Protein AF-A0A1I7GVS9-F1 (afdb_monomer_lite)

Organism: NCBI:txid315405

pLDDT: mean 91.95, std 7.07, range [64.19, 97.69]

Structure (mmCIF, N/CA/C/O backbone):
data_AF-A0A1I7GVS9-F1
#
_entry.id   AF-A0A1I7GVS9-F1
#
loop_
_atom_site.group_PDB
_atom_site.id
_atom_site.type_symbol
_atom_site.label_atom_id
_atom_site.label_alt_id
_atom_site.label_comp_id
_atom_site.label_asym_id
_atom_site.label_entity_id
_atom_site.label_seq_id
_atom_site.pdbx_PDB_ins_code
_atom_site.Cartn_x
_atom_site.Cartn_y
_atom_site.Cartn_z
_atom_site.occupancy
_atom_site.B_iso_or_equiv
_atom_site.auth_seq_id
_atom_site.auth_comp_id
_atom_site.auth_asym_id
_atom_site.auth_atom_id
_atom_site.pdbx_PDB_model_num
ATOM 1 N N . MET A 1 1 ? 14.794 0.191 -10.676 1.00 68.44 1 MET A N 1
ATOM 2 C CA . MET A 1 1 ? 13.375 0.506 -10.382 1.00 68.44 1 MET A CA 1
ATOM 3 C C . MET A 1 1 ? 13.205 2.014 -10.330 1.00 68.44 1 MET A C 1
ATOM 5 O O . MET A 1 1 ? 14.098 2.677 -9.823 1.00 68.44 1 MET A O 1
ATOM 9 N N . SER A 1 2 ? 12.103 2.553 -10.862 1.00 80.00 2 SER A N 1
ATOM 10 C CA . SER A 1 2 ? 11.823 3.994 -10.771 1.00 80.00 2 SER A CA 1
ATOM 11 C C . SER A 1 2 ? 11.690 4.416 -9.297 1.00 80.00 2 SER A C 1
ATOM 13 O O . SER A 1 2 ? 11.027 3.691 -8.547 1.00 80.00 2 SER A O 1
ATOM 15 N N . PRO A 1 3 ? 12.255 5.565 -8.871 1.00 85.00 3 PRO A N 1
ATOM 16 C CA . PRO A 1 3 ? 12.080 6.096 -7.513 1.00 85.00 3 PRO A CA 1
ATOM 17 C C . PRO A 1 3 ? 10.608 6.171 -7.079 1.00 85.00 3 PRO A C 1
ATOM 19 O O . PRO A 1 3 ? 10.280 5.943 -5.918 1.00 85.00 3 PRO A O 1
ATOM 22 N N . LEU A 1 4 ? 9.708 6.395 -8.040 1.00 87.00 4 LEU A N 1
ATOM 23 C CA . LEU A 1 4 ? 8.264 6.456 -7.829 1.00 87.00 4 LEU A CA 1
ATOM 24 C C . LEU A 1 4 ? 7.656 5.102 -7.412 1.00 87.00 4 LEU A C 1
ATOM 26 O O . LEU A 1 4 ? 6.716 5.066 -6.627 1.00 87.00 4 LEU A O 1
ATOM 30 N N . ILE A 1 5 ? 8.213 3.979 -7.879 1.00 88.75 5 ILE A N 1
ATOM 31 C CA . ILE A 1 5 ? 7.765 2.630 -7.482 1.00 88.75 5 ILE A CA 1
ATOM 32 C C . ILE A 1 5 ? 8.130 2.374 -6.022 1.00 88.75 5 ILE A C 1
ATOM 34 O O . ILE A 1 5 ? 7.291 1.923 -5.250 1.00 88.75 5 ILE A O 1
ATOM 38 N N . ILE A 1 6 ? 9.366 2.703 -5.639 1.00 90.31 6 ILE A N 1
ATOM 39 C CA . ILE A 1 6 ? 9.847 2.554 -4.260 1.00 90.31 6 ILE A CA 1
ATOM 40 C C . ILE A 1 6 ? 8.988 3.401 -3.315 1.00 90.31 6 ILE A C 1
ATOM 42 O O . ILE A 1 6 ? 8.577 2.921 -2.263 1.00 90.31 6 ILE A O 1
ATOM 46 N N . PHE A 1 7 ? 8.651 4.628 -3.722 1.00 92.75 7 PHE A N 1
ATOM 47 C CA . PHE A 1 7 ? 7.752 5.496 -2.968 1.00 92.75 7 PHE A CA 1
ATOM 48 C C . PHE A 1 7 ? 6.362 4.867 -2.788 1.00 92.75 7 PHE A C 1
ATOM 50 O O . PHE A 1 7 ? 5.899 4.736 -1.659 1.00 92.75 7 PHE A O 1
ATOM 57 N N . ASN A 1 8 ? 5.733 4.385 -3.864 1.00 94.44 8 ASN A N 1
ATOM 58 C CA . ASN A 1 8 ? 4.418 3.741 -3.781 1.00 94.44 8 ASN A CA 1
ATOM 59 C C . ASN A 1 8 ? 4.429 2.469 -2.917 1.00 94.44 8 ASN A C 1
ATOM 61 O O . ASN A 1 8 ? 3.477 2.236 -2.178 1.00 94.44 8 ASN A O 1
ATOM 65 N N . ILE A 1 9 ? 5.504 1.670 -2.942 1.00 94.31 9 ILE A N 1
ATOM 66 C CA . ILE A 1 9 ? 5.649 0.499 -2.056 1.00 94.31 9 ILE A CA 1
ATOM 67 C C . ILE A 1 9 ? 5.712 0.940 -0.590 1.00 94.31 9 ILE A C 1
ATOM 69 O O . ILE A 1 9 ? 4.977 0.406 0.242 1.00 94.31 9 ILE A O 1
ATOM 73 N N . SER A 1 10 ? 6.546 1.934 -0.271 1.00 95.88 10 SER A N 1
ATOM 74 C CA . SER A 1 10 ? 6.665 2.465 1.091 1.00 95.88 10 SER A CA 1
ATOM 75 C C . SER A 1 10 ? 5.330 3.010 1.603 1.00 95.88 10 SER A C 1
ATOM 77 O O . SER A 1 10 ? 4.911 2.687 2.714 1.00 95.88 10 SER A O 1
ATOM 79 N N . PHE A 1 11 ? 4.613 3.780 0.780 1.00 95.50 11 PHE A N 1
ATOM 80 C CA . PHE A 1 11 ? 3.291 4.299 1.134 1.00 95.50 11 PHE A CA 1
ATOM 81 C C . PHE A 1 11 ? 2.255 3.184 1.279 1.00 95.50 11 PHE A C 1
ATOM 83 O O . PHE A 1 11 ? 1.481 3.207 2.234 1.00 95.50 11 PHE A O 1
ATOM 90 N N . ALA A 1 12 ? 2.264 2.177 0.402 1.00 96.88 12 ALA A N 1
ATOM 91 C CA . ALA A 1 12 ? 1.391 1.016 0.536 1.00 96.88 12 ALA A CA 1
ATOM 92 C C . ALA A 1 12 ? 1.625 0.289 1.872 1.00 96.88 12 ALA A C 1
ATOM 94 O O . ALA A 1 12 ? 0.658 -0.011 2.568 1.00 96.88 12 ALA A O 1
ATOM 95 N N . MET A 1 13 ? 2.879 0.074 2.288 1.00 97.00 13 MET A N 1
ATOM 96 C CA . MET A 1 13 ? 3.18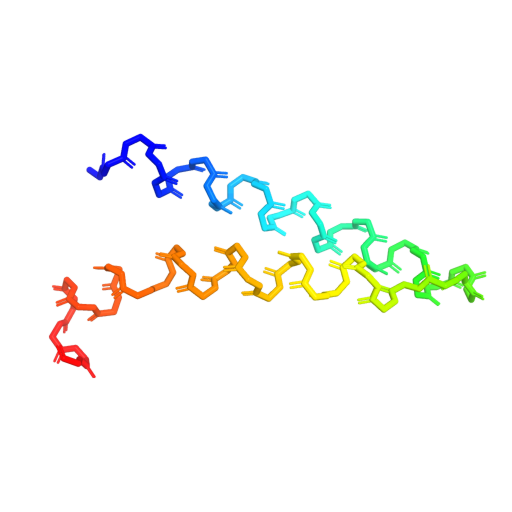1 -0.538 3.591 1.00 97.00 13 MET A CA 1
ATOM 97 C C . MET A 1 13 ? 2.647 0.296 4.764 1.00 97.00 13 MET A C 1
ATOM 99 O O . MET A 1 13 ? 2.023 -0.247 5.678 1.00 97.00 13 MET A O 1
ATOM 103 N N . VAL A 1 14 ? 2.841 1.616 4.726 1.00 97.69 14 VAL A N 1
ATOM 104 C CA . VAL A 1 14 ? 2.363 2.528 5.777 1.00 97.69 14 VAL A CA 1
ATOM 105 C C . VAL A 1 14 ? 0.832 2.562 5.835 1.00 97.69 14 VAL A C 1
ATOM 107 O O . VAL A 1 14 ? 0.253 2.443 6.918 1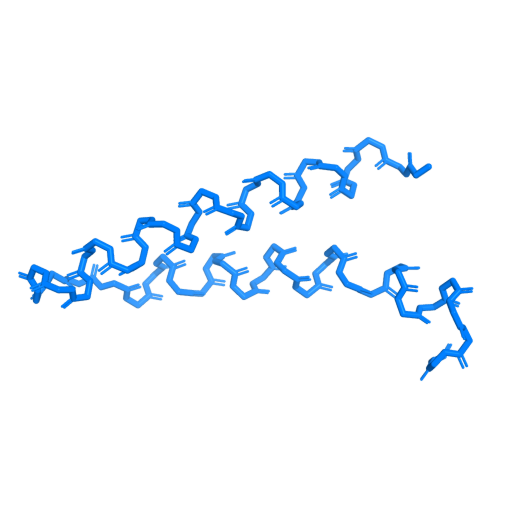.00 97.69 14 VAL A O 1
ATOM 110 N N . PHE A 1 15 ? 0.154 2.678 4.689 1.00 97.56 15 PHE A N 1
ATOM 111 C CA . PHE A 1 15 ? -1.309 2.656 4.634 1.00 97.56 15 PHE A CA 1
ATOM 112 C C . PHE A 1 15 ? -1.879 1.304 5.050 1.00 97.56 15 PHE A C 1
ATOM 114 O O . PHE A 1 15 ? -2.886 1.278 5.751 1.00 97.56 15 PHE A O 1
ATOM 121 N N . TYR A 1 16 ? -1.225 0.194 4.708 1.00 96.81 16 TYR A N 1
ATOM 122 C CA . TYR A 1 16 ? -1.624 -1.124 5.191 1.00 96.81 16 TYR A CA 1
ATOM 123 C C . TYR A 1 16 ? -1.561 -1.204 6.721 1.00 96.81 16 TYR A C 1
ATOM 125 O O . TYR A 1 16 ? -2.547 -1.571 7.359 1.00 96.81 16 TYR A O 1
ATOM 133 N N . ALA A 1 17 ? -0.448 -0.782 7.329 1.00 97.06 17 ALA A N 1
ATOM 134 C CA . ALA A 1 17 ? -0.312 -0.767 8.784 1.00 97.06 17 ALA A CA 1
ATOM 135 C C . ALA A 1 17 ? -1.382 0.119 9.449 1.00 97.06 17 ALA A C 1
ATOM 137 O O . ALA A 1 17 ? -2.039 -0.302 10.404 1.00 97.06 17 ALA A O 1
ATOM 138 N N . MET A 1 18 ? -1.620 1.318 8.908 1.00 97.12 18 MET A N 1
ATOM 139 C CA . MET A 1 18 ? -2.682 2.203 9.394 1.00 97.12 18 MET A CA 1
ATOM 140 C C . MET A 1 18 ? -4.075 1.589 9.238 1.00 97.12 18 MET A C 1
ATOM 142 O O . MET A 1 18 ? -4.897 1.714 10.146 1.00 97.12 18 MET A O 1
ATOM 146 N N . PHE A 1 19 ? -4.350 0.924 8.114 1.00 96.81 19 PHE A N 1
ATOM 147 C CA . PHE A 1 19 ? -5.620 0.251 7.873 1.00 96.81 19 PHE A CA 1
ATOM 148 C C . PHE A 1 19 ? -5.859 -0.830 8.926 1.00 96.81 19 PHE A C 1
ATOM 150 O O . PHE A 1 19 ? -6.913 -0.825 9.558 1.00 96.81 19 PHE A O 1
ATOM 157 N N . VAL A 1 20 ? -4.867 -1.693 9.168 1.00 96.88 20 VAL A N 1
ATOM 158 C CA . VAL A 1 20 ? -4.943 -2.767 10.167 1.00 96.88 20 VAL A CA 1
ATOM 159 C C . VAL A 1 20 ? -5.230 -2.194 11.556 1.00 96.88 20 VAL A C 1
ATOM 161 O O . VAL A 1 20 ? -6.169 -2.634 12.218 1.00 96.88 20 VAL A O 1
ATOM 164 N N . ILE A 1 21 ? -4.483 -1.173 11.983 1.00 97.44 21 ILE A N 1
ATOM 165 C CA . ILE A 1 21 ? -4.678 -0.543 13.298 1.00 97.44 21 ILE A CA 1
ATOM 166 C C . ILE A 1 21 ? -6.098 0.024 13.429 1.00 97.44 21 ILE A C 1
ATOM 168 O O . ILE A 1 21 ? -6.785 -0.263 14.411 1.00 97.44 21 ILE A O 1
ATOM 172 N N . ARG A 1 22 ? -6.558 0.797 12.438 1.00 96.62 22 ARG A N 1
ATOM 173 C CA . ARG A 1 22 ? -7.900 1.405 12.451 1.00 96.62 22 ARG A CA 1
ATOM 174 C C . ARG A 1 22 ? -9.007 0.360 12.412 1.00 96.62 22 ARG A C 1
ATOM 176 O O . ARG A 1 22 ? -10.004 0.504 13.113 1.00 96.62 22 ARG A O 1
ATOM 183 N N . TYR A 1 23 ? -8.815 -0.704 11.636 1.00 95.62 23 TYR A N 1
ATOM 184 C CA . TYR A 1 23 ? -9.755 -1.815 11.540 1.00 95.62 23 TYR A CA 1
ATOM 185 C C . TYR A 1 23 ? -9.969 -2.475 12.909 1.00 95.62 23 TYR A C 1
ATOM 187 O O . TYR A 1 23 ? -11.109 -2.621 13.349 1.00 95.62 23 TYR A O 1
ATOM 195 N N . TYR A 1 24 ? -8.886 -2.775 13.635 1.00 96.19 24 TYR A N 1
ATOM 196 C CA . TYR A 1 24 ? -8.972 -3.339 14.987 1.00 96.19 24 TYR A CA 1
ATOM 197 C C . TYR A 1 24 ? -9.549 -2.360 16.016 1.00 96.19 24 TYR A C 1
ATOM 199 O O . TYR A 1 24 ? -10.245 -2.780 16.940 1.00 96.19 24 TYR A O 1
ATOM 207 N N . ARG A 1 25 ? -9.317 -1.055 15.844 1.00 96.75 25 ARG A N 1
ATOM 208 C CA . ARG A 1 25 ? -9.915 -0.001 16.681 1.00 96.75 25 ARG A CA 1
ATOM 209 C C . ARG A 1 25 ? -11.372 0.318 16.332 1.00 96.75 25 ARG A C 1
ATOM 211 O O . ARG A 1 25 ? -11.973 1.146 17.007 1.00 96.75 25 ARG A O 1
ATOM 218 N N . LYS A 1 26 ? -11.948 -0.337 15.314 1.00 94.25 26 LYS A N 1
ATOM 219 C CA . LYS A 1 26 ? -13.283 -0.039 14.761 1.00 94.25 26 LYS A CA 1
ATOM 220 C C . LYS A 1 26 ? -13.433 1.428 14.325 1.00 94.25 26 LYS A C 1
ATOM 222 O O . LYS A 1 26 ? -14.524 1.991 14.360 1.00 94.25 26 LYS A O 1
ATOM 227 N N . GLU A 1 27 ? -12.331 2.043 13.908 1.00 95.69 27 GLU A N 1
ATOM 228 C CA . GLU A 1 27 ? -12.298 3.402 13.377 1.00 95.69 27 GLU A CA 1
ATOM 229 C C . GLU A 1 27 ? -12.594 3.393 11.869 1.00 95.69 27 GLU A C 1
ATOM 231 O O . GLU A 1 27 ? -12.306 2.407 11.181 1.00 95.69 27 GLU A O 1
ATOM 236 N N . PRO A 1 28 ? -13.106 4.502 11.304 1.00 93.38 28 PRO A N 1
ATOM 237 C CA . PRO A 1 28 ? -13.259 4.640 9.862 1.00 93.38 28 PRO A CA 1
ATOM 238 C C . PRO A 1 28 ? -11.923 4.424 9.131 1.00 93.38 28 PRO A C 1
ATOM 240 O O . PRO A 1 28 ? -10.982 5.223 9.227 1.00 93.38 28 PRO A O 1
ATOM 243 N N . SER A 1 29 ? -11.846 3.324 8.382 1.00 94.44 29 SER A N 1
ATOM 244 C CA . SER A 1 29 ? -10.629 2.863 7.702 1.00 94.44 29 SER A CA 1
ATOM 245 C C . SER A 1 29 ? -10.757 2.818 6.176 1.00 94.44 29 SER A C 1
ATOM 247 O O . SER A 1 29 ? -9.760 2.598 5.493 1.00 94.44 29 SER A O 1
ATOM 249 N N . GLY A 1 30 ? -11.947 3.095 5.625 1.00 94.19 30 GLY A N 1
ATOM 250 C CA . GLY A 1 30 ? -12.224 3.006 4.186 1.00 94.19 30 GLY A CA 1
ATOM 251 C C . GLY A 1 30 ? -11.297 3.868 3.324 1.00 94.19 30 GLY A C 1
ATOM 252 O O . GLY A 1 30 ? -10.741 3.379 2.349 1.00 94.19 30 GLY A O 1
ATOM 253 N N . LEU A 1 31 ? -11.044 5.121 3.717 1.00 95.31 31 LEU A N 1
ATOM 254 C CA . LEU A 1 31 ? -10.119 5.999 2.987 1.00 95.31 31 LEU A CA 1
ATOM 255 C C . LEU A 1 31 ? -8.687 5.447 2.988 1.00 95.31 31 LEU A C 1
ATOM 257 O O . LEU A 1 31 ? -8.015 5.459 1.961 1.00 95.31 31 LEU A O 1
ATOM 261 N N . VAL A 1 32 ? -8.230 4.922 4.127 1.00 95.81 32 VAL A N 1
ATOM 262 C CA . VAL A 1 32 ? -6.887 4.341 4.261 1.00 95.81 32 VAL A CA 1
ATOM 263 C C . VAL A 1 32 ? -6.757 3.081 3.405 1.00 95.81 32 VAL A C 1
ATOM 265 O O . VAL A 1 32 ? -5.732 2.887 2.757 1.00 95.81 32 VAL A O 1
ATOM 268 N N . LEU A 1 33 ? -7.816 2.269 3.341 1.00 96.00 33 LEU A N 1
ATOM 269 C CA . LEU A 1 33 ? -7.880 1.100 2.470 1.00 96.00 33 LEU A CA 1
ATOM 270 C C . LEU A 1 33 ? -7.789 1.491 0.990 1.00 96.00 33 LEU A C 1
ATOM 272 O O . LEU A 1 33 ? -7.016 0.888 0.251 1.00 96.00 33 LEU A O 1
ATOM 276 N N . ILE A 1 34 ? -8.528 2.517 0.560 1.00 97.50 34 ILE A N 1
ATOM 277 C CA . ILE A 1 34 ? -8.481 3.007 -0.828 1.00 97.50 34 ILE A CA 1
ATOM 278 C C . ILE A 1 34 ? -7.069 3.493 -1.177 1.00 97.50 34 ILE A C 1
ATOM 280 O O . ILE A 1 34 ? -6.533 3.116 -2.219 1.00 97.50 34 ILE A O 1
ATOM 284 N N . LEU A 1 35 ? -6.441 4.278 -0.296 1.00 97.00 35 LEU A N 1
ATOM 285 C CA . LEU A 1 35 ? -5.070 4.753 -0.500 1.00 97.00 35 LEU A CA 1
ATOM 286 C C . LEU A 1 35 ? -4.065 3.599 -0.563 1.00 97.00 35 LEU A C 1
ATOM 288 O O . LEU A 1 35 ? -3.185 3.612 -1.424 1.00 97.00 35 LEU A O 1
ATOM 292 N N . PHE A 1 36 ? -4.210 2.589 0.297 1.00 97.38 36 PHE A N 1
ATOM 293 C CA . PHE A 1 36 ? -3.403 1.372 0.231 1.00 97.38 36 PHE A CA 1
ATOM 294 C C . PHE A 1 36 ? -3.534 0.692 -1.135 1.00 97.38 36 PHE A C 1
ATOM 296 O O . PHE A 1 36 ? -2.518 0.459 -1.790 1.00 97.38 36 PHE A O 1
ATOM 303 N N . VAL A 1 37 ? -4.765 0.427 -1.585 1.00 97.00 37 VAL A N 1
ATOM 304 C CA . VAL A 1 37 ? -5.025 -0.257 -2.859 1.00 97.00 37 VAL A CA 1
ATOM 305 C C . VAL A 1 37 ? -4.445 0.537 -4.027 1.00 97.00 37 VAL A C 1
ATOM 307 O O . VAL A 1 37 ? -3.721 -0.036 -4.834 1.00 97.00 37 VAL A O 1
ATOM 310 N N . MET A 1 38 ? -4.667 1.853 -4.089 1.00 96.81 38 MET A N 1
ATOM 311 C CA . MET A 1 38 ? -4.111 2.697 -5.154 1.00 96.81 38 MET A CA 1
ATOM 312 C C . MET A 1 38 ? -2.580 2.613 -5.223 1.00 96.81 38 MET A C 1
ATOM 314 O O . MET A 1 38 ? -2.022 2.367 -6.293 1.00 96.81 38 MET A O 1
ATOM 318 N N . ASN A 1 39 ? -1.895 2.766 -4.087 1.00 96.19 39 ASN A N 1
ATOM 319 C CA . ASN A 1 39 ? -0.432 2.707 -4.038 1.00 96.19 39 ASN A CA 1
ATOM 320 C C . ASN A 1 39 ? 0.091 1.306 -4.393 1.00 96.19 39 ASN A C 1
ATOM 322 O O . ASN A 1 39 ? 1.041 1.175 -5.169 1.00 96.19 39 ASN A O 1
ATOM 326 N N . ALA A 1 40 ? -0.561 0.257 -3.885 1.00 95.38 40 ALA A N 1
ATOM 327 C CA . ALA A 1 40 ? -0.205 -1.126 -4.176 1.00 95.38 40 ALA A CA 1
ATOM 328 C C . ALA A 1 40 ? -0.380 -1.456 -5.666 1.00 95.38 40 ALA A C 1
ATOM 330 O O . ALA A 1 40 ? 0.525 -2.027 -6.269 1.00 95.38 40 ALA A O 1
ATOM 331 N N . THR A 1 41 ? -1.489 -1.054 -6.291 1.00 94.19 41 THR A N 1
ATOM 332 C CA . THR A 1 41 ? -1.741 -1.297 -7.719 1.00 94.19 41 THR A CA 1
ATOM 333 C C . THR A 1 41 ? -0.717 -0.590 -8.604 1.00 94.19 41 THR A C 1
ATOM 335 O O . THR A 1 41 ? -0.162 -1.214 -9.510 1.00 94.19 41 THR A O 1
ATOM 338 N N . VAL A 1 42 ? -0.410 0.683 -8.329 1.00 92.69 42 VAL A N 1
ATOM 339 C CA . VAL A 1 42 ? 0.588 1.437 -9.109 1.00 92.69 42 VAL A CA 1
ATOM 340 C C . VAL A 1 42 ? 1.986 0.835 -8.953 1.00 92.69 42 VAL A C 1
ATOM 342 O O . VAL A 1 42 ? 2.748 0.806 -9.918 1.00 92.69 42 VAL A O 1
ATOM 345 N N . ALA A 1 43 ? 2.330 0.328 -7.767 1.00 92.56 43 ALA A N 1
ATOM 346 C CA . ALA A 1 43 ? 3.597 -0.362 -7.540 1.00 92.56 43 ALA A CA 1
ATOM 347 C C . ALA A 1 43 ? 3.656 -1.737 -8.226 1.00 92.56 43 ALA A C 1
ATOM 349 O O . ALA A 1 43 ? 4.686 -2.088 -8.803 1.00 92.56 43 ALA A O 1
ATOM 350 N N . LEU A 1 44 ? 2.565 -2.504 -8.184 1.00 91.31 44 LEU A N 1
ATOM 351 C CA . LEU A 1 44 ? 2.495 -3.857 -8.737 1.00 91.31 44 LEU A CA 1
ATOM 352 C C . LEU A 1 44 ? 2.474 -3.868 -10.263 1.00 91.31 44 LEU A C 1
ATOM 354 O O . LEU A 1 44 ? 3.086 -4.750 -10.851 1.00 91.31 44 LEU A O 1
ATOM 358 N N . TYR A 1 45 ? 1.839 -2.895 -10.915 1.00 89.75 45 T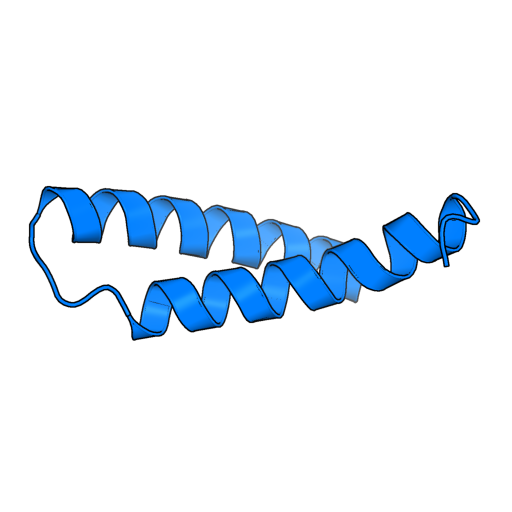YR A N 1
ATOM 359 C CA . TYR A 1 45 ? 1.748 -2.852 -12.377 1.00 89.75 45 TYR A CA 1
ATOM 360 C C . TYR A 1 45 ? 3.106 -2.985 -13.105 1.00 89.75 45 TYR A C 1
ATOM 362 O O . TYR A 1 45 ? 3.266 -3.907 -13.908 1.00 89.75 45 TYR A O 1
ATOM 370 N N . PRO A 1 46 ? 4.128 -2.150 -12.827 1.00 86.69 46 PRO A N 1
ATOM 371 C CA . PRO A 1 46 ? 5.434 -2.287 -13.466 1.00 86.69 4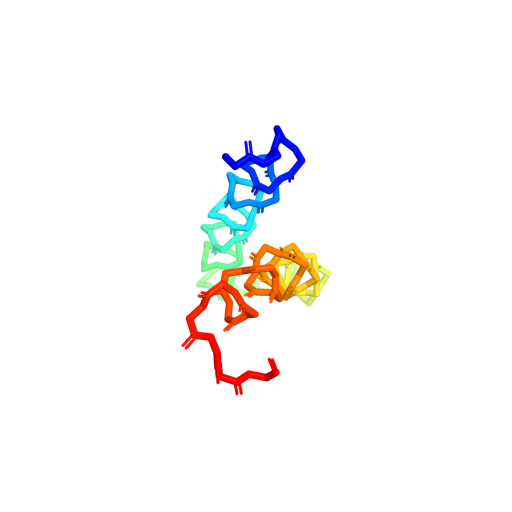6 PRO A CA 1
ATOM 372 C C . PRO A 1 46 ? 6.177 -3.558 -13.037 1.00 86.69 46 PRO A C 1
ATOM 374 O O . PRO A 1 46 ? 6.979 -4.064 -13.816 1.00 86.69 46 PRO A O 1
ATOM 377 N N . ILE A 1 47 ? 5.924 -4.078 -11.830 1.00 85.25 47 ILE A N 1
ATOM 378 C CA . ILE A 1 47 ? 6.518 -5.335 -11.351 1.00 85.25 47 IL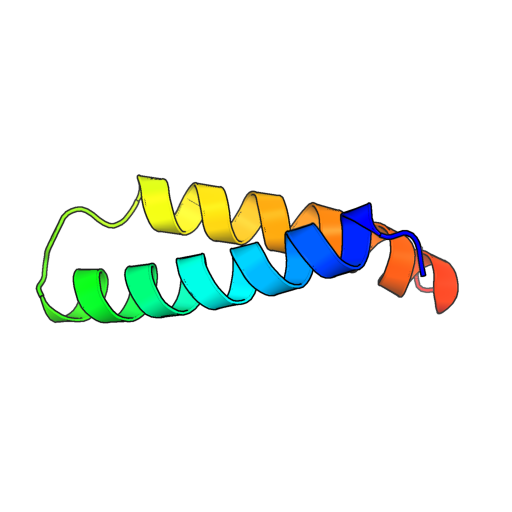E A CA 1
ATOM 379 C C . ILE A 1 47 ? 5.954 -6.509 -12.156 1.00 85.25 47 ILE A C 1
ATOM 381 O O . ILE A 1 47 ? 6.716 -7.283 -12.724 1.00 85.25 47 ILE A O 1
ATOM 385 N N . LEU A 1 48 ? 4.631 -6.609 -12.271 1.00 87.12 48 LEU A N 1
ATOM 386 C CA . LEU A 1 48 ? 3.955 -7.653 -13.040 1.00 87.12 48 LEU A CA 1
ATOM 387 C C . LEU A 1 48 ? 4.337 -7.597 -14.523 1.00 87.12 48 LEU A C 1
ATOM 389 O O . LEU A 1 48 ? 4.648 -8.632 -15.111 1.00 87.12 48 LEU A O 1
ATOM 393 N N . LYS A 1 49 ? 4.413 -6.387 -15.094 1.00 86.38 49 LYS A N 1
ATOM 394 C CA . LYS A 1 49 ? 4.914 -6.168 -16.457 1.00 86.38 49 LYS A CA 1
ATOM 395 C C . LYS A 1 49 ? 6.365 -6.631 -16.618 1.00 86.38 49 LYS A C 1
ATOM 397 O O . LYS A 1 49 ? 6.713 -7.218 -17.636 1.00 86.38 49 LYS A O 1
ATOM 402 N N . HIS A 1 50 ? 7.221 -6.390 -15.624 1.00 84.06 50 HIS A N 1
ATOM 403 C CA . HIS A 1 50 ? 8.611 -6.851 -15.654 1.00 84.06 50 HIS A CA 1
ATOM 404 C C . HIS A 1 50 ? 8.722 -8.384 -15.685 1.00 84.06 50 HIS A C 1
ATOM 406 O O . HIS A 1 50 ? 9.626 -8.910 -16.326 1.00 84.06 50 HIS A O 1
ATOM 412 N N . PHE A 1 51 ? 7.784 -9.092 -15.051 1.00 86.06 51 PHE A N 1
ATOM 413 C CA . PHE A 1 51 ? 7.712 -10.556 -15.058 1.00 86.06 51 PHE A CA 1
ATOM 414 C C . PHE A 1 51 ? 6.924 -11.148 -16.241 1.00 86.06 51 PHE A C 1
ATOM 416 O O . PHE A 1 51 ? 6.744 -12.362 -16.291 1.00 86.06 51 PHE A O 1
ATOM 423 N N . GLY A 1 52 ? 6.456 -10.329 -17.191 1.00 81.75 52 GLY A N 1
ATOM 424 C CA . GLY A 1 52 ? 5.704 -10.801 -18.362 1.00 81.75 52 GLY A CA 1
ATOM 425 C C . GLY A 1 52 ? 4.327 -11.383 -18.028 1.00 81.75 52 GLY A C 1
ATOM 426 O O . GLY A 1 52 ? 3.786 -12.163 -18.805 1.00 81.75 52 GLY A O 1
ATOM 427 N N . LEU A 1 53 ? 3.771 -11.029 -16.865 1.00 78.38 53 LEU A N 1
ATOM 428 C CA . LEU A 1 53 ? 2.449 -11.483 -16.421 1.00 78.38 53 LEU A CA 1
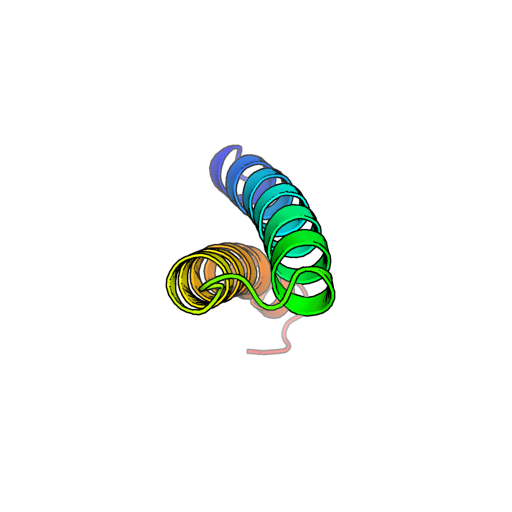ATOM 429 C C . LEU A 1 53 ? 1.301 -10.660 -17.034 1.00 78.38 53 LEU A C 1
ATOM 431 O O . LEU A 1 53 ? 0.143 -11.024 -16.848 1.00 78.38 53 LEU A O 1
ATOM 435 N N . PHE A 1 54 ? 1.626 -9.567 -17.736 1.00 64.19 54 PHE A N 1
ATOM 436 C CA . PHE A 1 54 ? 0.720 -8.650 -18.434 1.00 64.19 54 PHE A CA 1
ATOM 437 C C . PHE A 1 54 ? 1.417 -7.998 -19.631 1.00 64.19 54 PHE A C 1
ATOM 439 O O . PHE A 1 54 ? 2.640 -7.736 -19.524 1.00 64.19 54 PHE A O 1
#

Foldseek 3Di:
DPPLLVVLVVLLVVLVVVLVVCVVVVHPNVVSVVSNVVSVCVNVVVVCVVVVVD

Secondary structure (DSSP, 8-state):
--HHHHHHHHHHHHHHHHHHHHHHTT---HHHHHHHHHHHHHHHHHHHHHTT--

Sequence (54 aa):
MSPLIIFNISFAMVFYAMFVIRYYRKEPSGLVLILFVMNATVALYPILKHFGLF

Radius of gyration: 12.74 Å; chains: 1; bounding box: 27×18×35 Å